Protein AF-A0A957Q056-F1 (afdb_monomer_lite)

Structure (mmCIF, N/CA/C/O backbone):
data_AF-A0A957Q056-F1
#
_entry.id   AF-A0A957Q056-F1
#
loop_
_atom_site.group_PDB
_atom_site.id
_atom_site.type_symbol
_atom_site.label_atom_id
_atom_site.label_alt_id
_atom_site.label_comp_id
_atom_site.label_asym_id
_atom_site.label_entity_id
_atom_site.label_seq_id
_atom_site.pdbx_PDB_ins_code
_atom_site.Cartn_x
_atom_site.Cartn_y
_atom_site.Cartn_z
_atom_site.occupancy
_atom_site.B_iso_or_equiv
_atom_site.auth_seq_id
_atom_site.auth_comp_id
_atom_site.auth_asym_id
_atom_site.auth_atom_id
_atom_site.pdbx_PDB_model_num
ATOM 1 N N . MET A 1 1 ? -1.728 -17.391 1.869 1.00 83.19 1 MET A N 1
ATOM 2 C CA . MET A 1 1 ? -0.653 -16.439 1.505 1.00 83.19 1 MET A CA 1
ATOM 3 C C . MET A 1 1 ? 0.131 -16.994 0.325 1.00 83.19 1 MET A C 1
ATOM 5 O O . MET A 1 1 ? 0.483 -18.166 0.344 1.00 83.19 1 MET A O 1
ATOM 9 N N . THR A 1 2 ? 0.376 -16.177 -0.697 1.00 84.06 2 THR A N 1
ATOM 10 C CA . THR A 1 2 ? 1.249 -16.474 -1.838 1.00 84.06 2 THR A CA 1
ATOM 11 C C . THR A 1 2 ? 2.697 -16.187 -1.467 1.00 84.06 2 THR A C 1
ATOM 13 O O . THR A 1 2 ? 3.028 -15.069 -1.071 1.00 84.06 2 THR A O 1
ATOM 16 N N . THR A 1 3 ? 3.569 -17.179 -1.626 1.00 87.06 3 THR A N 1
ATOM 17 C CA . THR A 1 3 ? 5.015 -17.011 -1.442 1.00 87.06 3 THR A CA 1
ATOM 18 C C . THR A 1 3 ? 5.654 -16.572 -2.754 1.00 87.06 3 THR A C 1
ATOM 20 O O . THR A 1 3 ? 5.493 -17.233 -3.777 1.00 87.06 3 THR A O 1
ATOM 23 N N . VAL A 1 4 ? 6.403 -15.473 -2.722 1.00 83.19 4 VAL A N 1
ATOM 24 C CA . VAL A 1 4 ? 7.176 -14.956 -3.856 1.00 83.19 4 VAL A CA 1
ATOM 25 C C . VAL A 1 4 ? 8.659 -15.109 -3.547 1.00 83.19 4 VAL A C 1
ATOM 27 O O . VAL A 1 4 ? 9.149 -14.543 -2.567 1.00 83.19 4 VAL A O 1
ATOM 30 N N . GLN A 1 5 ? 9.372 -15.861 -4.388 1.00 85.56 5 GLN A N 1
ATOM 31 C CA . GLN A 1 5 ? 10.827 -15.979 -4.334 1.00 85.56 5 GLN A CA 1
ATOM 32 C C . GLN A 1 5 ? 11.464 -14.926 -5.246 1.00 85.56 5 GLN A C 1
ATOM 34 O O . GLN A 1 5 ? 11.206 -14.870 -6.448 1.00 85.56 5 GLN A O 1
ATOM 39 N N . HIS A 1 6 ? 12.290 -14.067 -4.662 1.00 82.88 6 HIS A N 1
ATOM 40 C CA . HIS A 1 6 ? 13.004 -13.013 -5.371 1.00 82.88 6 HIS A CA 1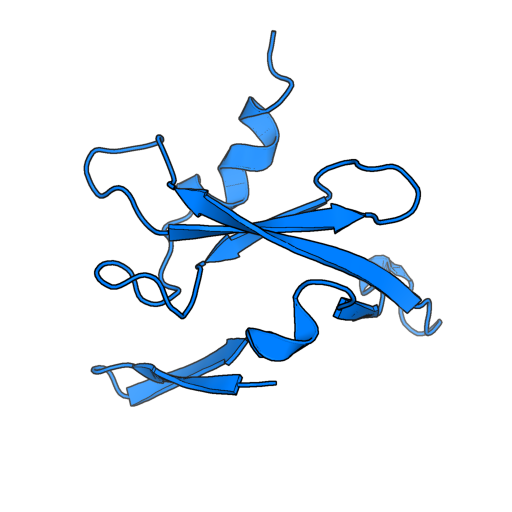
ATOM 41 C C . HIS A 1 6 ? 14.274 -13.561 -6.045 1.00 82.88 6 HIS A C 1
ATOM 43 O O . HIS A 1 6 ? 14.850 -14.532 -5.553 1.00 82.88 6 HIS A O 1
ATOM 49 N N . PRO A 1 7 ? 14.789 -12.907 -7.108 1.00 83.50 7 PRO A N 1
ATOM 50 C CA . PRO A 1 7 ? 16.038 -13.317 -7.765 1.00 83.50 7 PRO A CA 1
ATOM 51 C C . PRO A 1 7 ? 17.271 -13.327 -6.849 1.00 83.50 7 PRO A C 1
ATOM 53 O O . PRO A 1 7 ? 18.245 -14.007 -7.136 1.00 83.50 7 PRO A O 1
ATOM 56 N N . ASP A 1 8 ? 17.229 -12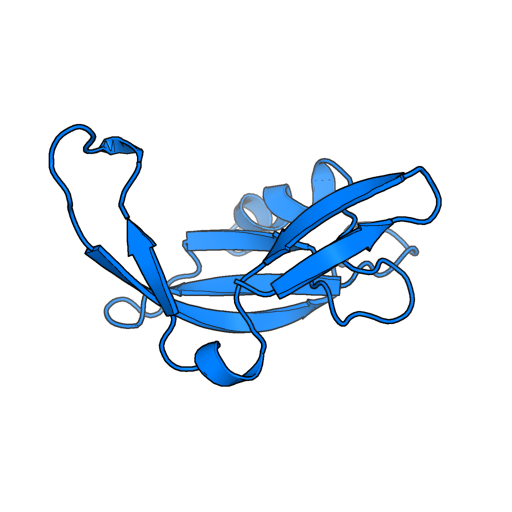.571 -5.749 1.00 86.06 8 ASP A N 1
ATOM 57 C CA . ASP A 1 8 ? 18.285 -12.510 -4.730 1.00 86.06 8 ASP A CA 1
ATOM 58 C C . ASP A 1 8 ? 18.111 -13.556 -3.609 1.00 86.06 8 ASP A C 1
ATOM 60 O O . ASP A 1 8 ? 18.790 -13.488 -2.589 1.00 86.06 8 ASP A O 1
ATOM 64 N N . GLY A 1 9 ? 17.189 -14.511 -3.774 1.00 85.12 9 GLY A N 1
ATOM 65 C CA . GLY A 1 9 ? 16.944 -15.605 -2.832 1.00 85.12 9 GLY A CA 1
ATOM 66 C C . GLY A 1 9 ? 16.003 -15.266 -1.673 1.00 85.12 9 GLY A C 1
ATOM 67 O O . GLY A 1 9 ? 15.618 -16.167 -0.928 1.00 85.12 9 GLY A O 1
ATOM 68 N N . ARG A 1 10 ? 15.580 -14.004 -1.512 1.00 85.44 10 ARG A N 1
ATOM 69 C CA . ARG A 1 10 ? 14.609 -13.635 -0.468 1.00 85.44 10 ARG A CA 1
ATOM 70 C C . ARG A 1 10 ? 13.228 -14.216 -0.760 1.00 85.44 10 ARG A C 1
ATOM 72 O O . ARG A 1 10 ? 12.825 -14.327 -1.915 1.00 85.44 10 ARG A O 1
ATOM 79 N N . MET A 1 11 ? 12.471 -14.505 0.295 1.00 83.31 11 MET A N 1
ATOM 80 C CA . MET A 1 11 ? 11.065 -14.900 0.206 1.00 83.31 11 MET A CA 1
ATOM 81 C C . MET A 1 11 ? 10.177 -13.838 0.848 1.00 83.31 11 MET A C 1
ATOM 83 O O . MET A 1 11 ? 10.470 -13.346 1.937 1.00 83.31 11 MET A O 1
ATOM 87 N N . SER A 1 12 ? 9.082 -13.500 0.180 1.00 86.00 12 SER A N 1
ATOM 88 C CA . SER A 1 12 ? 8.045 -12.611 0.704 1.00 86.00 12 SER A CA 1
ATOM 89 C C . SER A 1 12 ? 6.702 -13.324 0.665 1.00 86.00 12 SER A C 1
ATOM 91 O O . SER A 1 12 ? 6.444 -14.099 -0.255 1.00 86.00 12 SER A O 1
ATOM 93 N N . GLN A 1 13 ? 5.855 -13.075 1.659 1.00 90.38 13 GLN A N 1
ATOM 94 C CA . GLN A 1 13 ? 4.491 -13.591 1.683 1.00 90.38 13 GLN A CA 1
ATOM 95 C C . GLN A 1 13 ? 3.517 -12.455 1.419 1.00 90.38 13 GLN A C 1
ATOM 97 O O . GLN A 1 13 ? 3.612 -11.401 2.042 1.00 90.38 13 GLN A O 1
ATOM 102 N N . TYR A 1 14 ? 2.589 -12.693 0.502 1.00 91.25 14 TYR A N 1
ATOM 103 C CA . TYR A 1 14 ? 1.553 -11.740 0.134 1.00 91.25 14 TYR A CA 1
ATOM 104 C C . TYR A 1 14 ? 0.167 -12.385 0.220 1.00 91.25 14 TYR A C 1
ATOM 106 O O . TYR A 1 14 ? 0.041 -13.612 0.129 1.00 91.25 14 TYR A O 1
ATOM 114 N N . PRO A 1 15 ? -0.899 -11.590 0.354 1.00 93.25 15 PRO A N 1
ATOM 115 C CA . PRO A 1 15 ? -2.260 -12.062 0.134 1.00 93.25 15 PRO A CA 1
ATOM 116 C C . PRO A 1 15 ? -2.411 -12.597 -1.301 1.00 93.25 15 PRO A C 1
ATOM 118 O O . PRO A 1 15 ? -1.972 -11.920 -2.240 1.00 93.25 15 PRO A O 1
ATOM 121 N N . PRO A 1 16 ? -2.992 -13.793 -1.508 1.00 93.44 16 PRO A N 1
ATOM 122 C CA . PRO A 1 16 ? -3.230 -14.306 -2.851 1.00 93.44 16 PRO A CA 1
ATOM 123 C C . PRO A 1 16 ? -4.247 -13.427 -3.582 1.00 93.44 16 PRO A C 1
ATOM 125 O O . PRO A 1 16 ? -5.231 -12.992 -2.990 1.00 93.44 16 PRO A O 1
ATOM 128 N N . ALA A 1 17 ? -4.024 -13.190 -4.878 1.00 93.88 17 ALA A N 1
ATOM 129 C CA . ALA A 1 17 ? -4.861 -12.284 -5.670 1.00 93.88 17 ALA A CA 1
ATOM 130 C C . ALA A 1 17 ? -6.345 -12.684 -5.697 1.00 93.88 17 ALA A C 1
ATOM 132 O O . ALA A 1 17 ? -7.214 -11.822 -5.739 1.00 93.88 17 ALA A O 1
ATOM 133 N N . SER A 1 18 ? -6.639 -13.983 -5.598 1.00 94.69 18 SER A N 1
ATOM 134 C CA . SER A 1 18 ? -8.003 -14.516 -5.509 1.00 94.69 18 SER A CA 1
ATOM 135 C C . SER A 1 18 ? -8.751 -14.140 -4.225 1.00 94.69 18 SER A C 1
ATOM 137 O O . SER A 1 18 ? -9.960 -14.316 -4.167 1.00 94.69 18 SER A O 1
ATOM 139 N N . GLU A 1 19 ? -8.055 -13.667 -3.188 1.00 95.62 19 GLU A N 1
ATOM 140 C CA . GLU A 1 19 ? -8.645 -13.279 -1.897 1.00 95.62 19 GLU A CA 1
ATOM 141 C C . GLU A 1 19 ? -8.665 -11.756 -1.693 1.00 95.62 19 GLU A C 1
ATOM 143 O O . GLU A 1 19 ? -9.075 -11.281 -0.637 1.00 95.62 19 GLU A O 1
ATOM 148 N N . TRP A 1 20 ? -8.226 -10.965 -2.678 1.00 96.75 20 TRP A N 1
ATOM 149 C CA . TRP A 1 20 ? -8.100 -9.513 -2.523 1.00 96.75 20 TRP A CA 1
ATOM 150 C C . TRP A 1 20 ? -9.431 -8.795 -2.285 1.00 96.75 20 TRP A C 1
ATOM 152 O O . TRP A 1 20 ? -9.443 -7.770 -1.609 1.00 96.75 20 TRP A O 1
ATOM 162 N N . ASP A 1 21 ? -10.553 -9.341 -2.750 1.00 97.12 21 ASP A N 1
ATOM 163 C CA . ASP A 1 21 ? -11.874 -8.744 -2.523 1.00 97.12 21 ASP A CA 1
ATOM 164 C C . ASP A 1 21 ? -12.350 -8.841 -1.058 1.00 97.12 21 ASP A C 1
ATOM 166 O O . ASP A 1 21 ? -13.189 -8.044 -0.621 1.00 97.12 21 ASP A O 1
ATOM 170 N N . ASP A 1 22 ? -11.852 -9.809 -0.277 1.00 97.00 22 ASP A N 1
ATOM 171 C CA . ASP A 1 22 ? -12.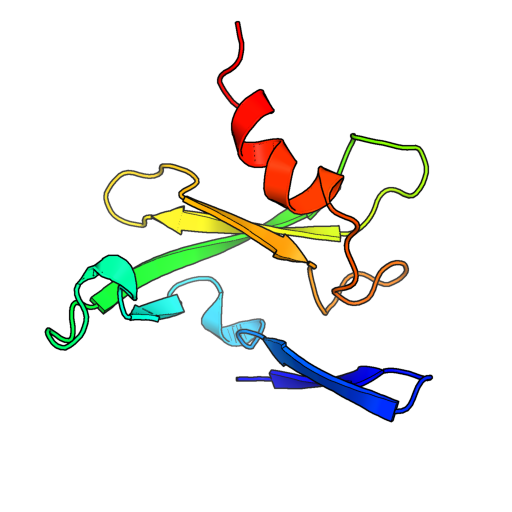214 -10.016 1.135 1.00 97.00 22 ASP A CA 1
ATOM 172 C C . ASP A 1 22 ? -11.046 -10.596 1.950 1.00 97.00 22 ASP A C 1
ATOM 174 O O . ASP A 1 22 ? -11.092 -11.722 2.446 1.00 97.00 22 ASP A O 1
ATOM 178 N N . TRP A 1 23 ? -9.983 -9.808 2.101 1.00 96.69 23 TRP A N 1
ATOM 179 C CA . TRP A 1 23 ? -8.801 -10.198 2.863 1.00 96.69 23 TRP A CA 1
ATOM 180 C C . TRP A 1 23 ? -8.993 -9.964 4.363 1.00 96.69 23 TRP A C 1
ATOM 182 O O . TRP A 1 23 ? -9.479 -8.913 4.786 1.00 96.69 23 TRP A O 1
ATOM 192 N N . VAL A 1 24 ? -8.553 -10.916 5.188 1.00 96.00 24 VAL A N 1
ATOM 193 C CA . VAL A 1 24 ? -8.589 -10.798 6.651 1.00 96.00 24 VAL A CA 1
ATOM 194 C C . VAL A 1 24 ? -7.172 -10.719 7.203 1.00 96.00 24 VAL A C 1
ATOM 196 O O . VAL A 1 24 ? -6.360 -11.613 6.978 1.00 96.00 24 VAL A O 1
ATOM 199 N N . GLU A 1 25 ? -6.892 -9.685 7.994 1.00 93.44 25 GLU A N 1
ATOM 200 C CA . GLU A 1 25 ? -5.620 -9.522 8.705 1.00 93.44 25 GLU A CA 1
ATOM 201 C C . GLU A 1 25 ? -5.865 -9.242 10.192 1.00 93.44 25 GLU A C 1
ATOM 203 O O . GLU A 1 25 ? -6.886 -8.668 10.577 1.00 93.44 25 GLU A O 1
ATOM 208 N N . TRP A 1 26 ? -4.938 -9.661 11.053 1.00 94.00 26 TRP A N 1
ATOM 209 C CA . TRP A 1 26 ? -5.030 -9.427 12.494 1.00 94.00 26 TRP A CA 1
ATOM 210 C C . TRP A 1 26 ? -4.423 -8.075 12.865 1.00 94.00 26 TRP A C 1
ATOM 212 O O . TRP A 1 26 ? -3.325 -7.738 12.426 1.00 94.00 26 TRP A O 1
ATOM 222 N N . ASP A 1 27 ? -5.111 -7.318 13.717 1.00 92.88 27 ASP A N 1
ATOM 223 C CA . ASP A 1 27 ? -4.625 -6.028 14.202 1.00 92.88 27 ASP A CA 1
ATOM 224 C C . ASP A 1 27 ? -3.423 -6.210 15.144 1.00 92.88 27 ASP A C 1
ATOM 226 O O . ASP A 1 27 ? -3.567 -6.504 16.334 1.00 92.88 27 ASP A O 1
ATOM 230 N N . GLY A 1 28 ? -2.218 -6.017 14.604 1.00 91.38 28 GLY A N 1
ATOM 231 C CA . GLY A 1 28 ? -0.971 -6.154 15.355 1.00 91.38 28 GLY A CA 1
ATOM 232 C C . GLY A 1 28 ? -0.829 -5.167 16.519 1.00 91.38 28 GLY A C 1
ATOM 233 O O . GLY A 1 28 ? -0.119 -5.469 17.476 1.00 91.38 28 GLY A O 1
ATOM 234 N N . ARG A 1 29 ? -1.530 -4.020 16.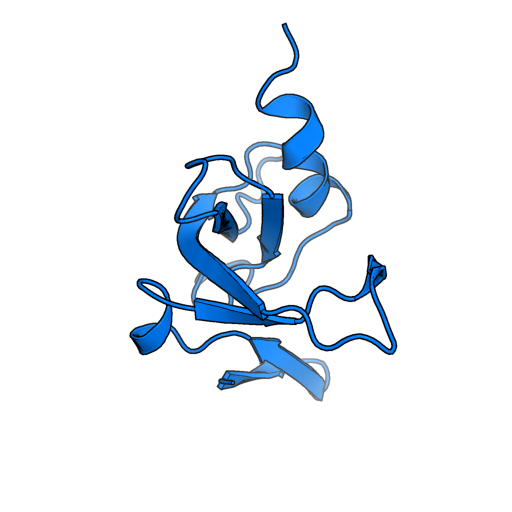499 1.00 92.50 29 ARG A N 1
ATOM 235 C CA . ARG A 1 29 ? -1.478 -3.029 17.594 1.00 92.50 29 ARG A CA 1
ATOM 236 C C . ARG A 1 29 ? -2.221 -3.499 18.840 1.00 92.50 29 ARG A C 1
ATOM 238 O O . ARG A 1 29 ? -1.980 -2.975 19.923 1.00 92.50 29 ARG A O 1
ATOM 245 N N . LEU A 1 30 ? -3.134 -4.457 18.687 1.00 95.19 30 LEU A N 1
ATOM 246 C CA . LEU A 1 30 ? -3.982 -4.959 19.765 1.00 95.19 30 LEU A CA 1
ATOM 247 C C . LEU A 1 30 ? -3.496 -6.299 20.331 1.00 95.19 30 LEU A C 1
ATOM 249 O O . LEU A 1 30 ? -4.170 -6.875 21.185 1.00 95.19 30 LEU A O 1
ATOM 253 N N . TRP A 1 31 ? -2.323 -6.782 19.908 1.00 91.38 31 TRP A N 1
ATOM 254 C CA . TRP A 1 31 ? -1.718 -8.002 20.441 1.00 91.38 31 TRP A CA 1
ATOM 255 C C . TRP A 1 31 ? -1.609 -7.953 21.982 1.00 91.38 31 TRP A C 1
ATOM 257 O O . TRP A 1 31 ? -1.179 -6.936 22.526 1.00 91.38 31 TRP A O 1
ATOM 267 N N . PRO A 1 32 ? -1.989 -9.023 22.717 1.00 95.38 32 PRO A N 1
ATOM 268 C CA . PRO A 1 32 ? -2.344 -10.370 22.251 1.00 95.38 32 PRO A CA 1
ATOM 269 C C . PRO A 1 32 ? -3.817 -10.584 21.871 1.00 95.38 32 PRO A C 1
ATOM 271 O O . PRO A 1 32 ? -4.207 -11.704 21.534 1.00 95.38 32 PRO A O 1
ATOM 274 N N . LYS A 1 33 ? -4.661 -9.546 21.911 1.00 96.31 33 LYS A N 1
ATOM 275 C CA . LYS A 1 33 ? -6.063 -9.669 21.497 1.00 96.31 33 LYS A CA 1
ATOM 276 C C . LYS A 1 33 ? -6.126 -9.862 19.982 1.00 96.31 33 LYS A C 1
ATOM 278 O O . LYS A 1 33 ? -5.695 -9.010 19.211 1.00 96.31 33 LYS A O 1
ATOM 283 N N . LYS A 1 34 ? -6.700 -10.986 19.549 1.00 94.06 34 LYS A N 1
ATOM 284 C CA . LYS A 1 34 ? -6.896 -11.305 18.129 1.00 94.06 34 LYS A CA 1
ATOM 285 C C . LYS A 1 34 ? -8.110 -10.556 17.581 1.00 94.06 34 LYS A C 1
ATOM 287 O O . LYS A 1 34 ? -9.219 -11.080 17.584 1.00 94.06 34 LYS A O 1
ATOM 292 N N . VAL A 1 35 ? -7.897 -9.323 17.134 1.00 95.56 35 VAL A N 1
ATOM 293 C CA . VAL A 1 35 ? -8.937 -8.505 16.495 1.00 95.56 35 VAL A CA 1
ATOM 294 C C . VAL A 1 35 ? -8.782 -8.601 14.980 1.00 95.56 35 VAL A C 1
ATOM 296 O O . VAL A 1 35 ? -7.759 -8.185 14.440 1.00 95.56 35 VAL A O 1
ATOM 299 N N . ALA A 1 36 ? -9.772 -9.183 14.302 1.00 95.38 36 ALA A N 1
ATOM 300 C CA . ALA A 1 36 ? -9.782 -9.297 12.844 1.00 95.38 36 ALA A CA 1
ATOM 301 C C . ALA A 1 36 ? -10.126 -7.953 12.192 1.00 95.38 36 ALA A C 1
ATOM 303 O O . ALA A 1 36 ? -11.060 -7.269 12.614 1.00 95.38 36 ALA A O 1
ATOM 304 N N . ARG A 1 37 ? -9.413 -7.610 11.122 1.00 95.56 37 ARG A N 1
ATOM 305 C CA . ARG A 1 37 ? -9.728 -6.513 10.205 1.00 95.56 37 ARG A CA 1
ATOM 306 C C . ARG A 1 37 ? -9.996 -7.090 8.822 1.00 95.56 37 ARG A C 1
ATOM 308 O O . ARG A 1 37 ? -9.309 -8.020 8.404 1.00 95.56 37 ARG A O 1
ATOM 315 N N . ARG A 1 38 ? -11.008 -6.555 8.138 1.00 97.38 38 ARG A N 1
ATOM 316 C CA . ARG A 1 38 ? -11.411 -6.972 6.790 1.00 97.38 38 ARG A CA 1
ATOM 317 C C . ARG A 1 38 ? -11.086 -5.882 5.784 1.00 97.38 38 ARG A C 1
ATOM 319 O O . ARG A 1 38 ? -11.541 -4.748 5.938 1.00 97.38 38 ARG A O 1
ATOM 326 N N . TYR A 1 39 ? -10.343 -6.252 4.753 1.00 98.25 39 TYR A N 1
ATOM 327 C CA . TYR A 1 39 ? -9.831 -5.346 3.743 1.00 98.25 39 TYR A CA 1
ATOM 328 C C . TYR A 1 39 ? -10.235 -5.781 2.336 1.00 98.25 39 TYR A C 1
ATOM 330 O O . TYR A 1 39 ? -10.322 -6.969 2.039 1.00 98.25 39 TYR A O 1
ATOM 338 N N . MET A 1 40 ? -10.444 -4.796 1.470 1.00 98.12 40 MET A N 1
ATOM 339 C CA . MET A 1 40 ? -10.369 -4.953 0.023 1.00 98.12 40 MET A CA 1
ATOM 340 C C . MET A 1 40 ? -8.988 -4.467 -0.426 1.00 98.12 40 MET A C 1
ATOM 342 O O . MET A 1 40 ? -8.556 -3.380 -0.040 1.00 98.12 40 MET A O 1
ATOM 346 N N . LEU A 1 41 ? -8.278 -5.279 -1.202 1.00 97.88 41 LEU A N 1
ATOM 347 C CA . LEU A 1 41 ? -6.907 -5.033 -1.640 1.00 97.88 41 LEU A CA 1
ATOM 348 C C . LEU A 1 41 ? -6.930 -4.595 -3.100 1.00 97.88 41 LEU A C 1
ATOM 350 O O . LEU A 1 41 ? -7.116 -5.409 -4.000 1.00 97.88 41 LEU A O 1
ATOM 354 N N . VAL A 1 42 ? -6.737 -3.301 -3.339 1.00 97.94 42 VAL A N 1
ATOM 355 C CA . VAL A 1 42 ? -6.872 -2.716 -4.679 1.00 97.94 42 VAL A CA 1
ATOM 356 C C . VAL A 1 42 ? -5.493 -2.384 -5.256 1.00 97.94 42 VAL A C 1
ATOM 358 O O . VAL A 1 42 ? -4.747 -1.607 -4.651 1.00 97.94 42 VAL A O 1
ATOM 361 N N . PRO A 1 43 ? -5.112 -2.955 -6.414 1.00 97.50 43 PRO A N 1
ATOM 362 C CA . PRO A 1 43 ? -3.868 -2.609 -7.092 1.00 97.50 43 PRO A CA 1
ATOM 363 C C . PRO A 1 43 ? -3.838 -1.147 -7.537 1.00 97.50 43 PRO A C 1
ATOM 365 O O . PRO A 1 43 ? -4.805 -0.633 -8.092 1.00 97.50 43 PRO A O 1
ATOM 368 N N . THR A 1 44 ? -2.697 -0.493 -7.352 1.00 96.69 44 THR A N 1
ATOM 369 C CA . THR A 1 44 ? -2.434 0.863 -7.843 1.00 96.69 44 THR A CA 1
ATOM 370 C C . THR A 1 44 ? -0.951 1.035 -8.190 1.00 96.69 44 THR A C 1
ATOM 372 O O . THR A 1 44 ? -0.158 0.094 -8.082 1.00 96.69 44 THR A O 1
ATOM 375 N N . ILE A 1 45 ? -0.559 2.224 -8.639 1.00 96.44 45 ILE A N 1
ATOM 376 C CA . ILE A 1 45 ? 0.805 2.562 -9.052 1.00 96.44 45 ILE A CA 1
ATOM 377 C C . ILE A 1 45 ? 1.333 3.693 -8.168 1.00 96.44 45 ILE A C 1
ATOM 379 O O . ILE A 1 45 ? 0.656 4.688 -7.928 1.00 96.44 45 ILE A O 1
ATOM 383 N N . CYS A 1 46 ? 2.564 3.541 -7.685 1.00 96.31 46 CYS A N 1
ATOM 384 C CA . CYS A 1 46 ? 3.278 4.585 -6.961 1.00 96.31 46 CYS A CA 1
ATOM 385 C C . CYS A 1 46 ? 3.665 5.730 -7.907 1.00 96.31 46 CYS A C 1
ATOM 387 O O . CYS A 1 46 ? 4.348 5.493 -8.902 1.00 96.31 46 CYS A O 1
ATOM 389 N N . PHE A 1 47 ? 3.312 6.966 -7.545 1.00 92.81 47 PHE A N 1
ATOM 390 C CA . PHE A 1 47 ? 3.635 8.173 -8.317 1.00 92.81 47 PHE A CA 1
ATOM 391 C C . PHE A 1 47 ? 4.763 9.025 -7.695 1.00 92.81 47 PHE A C 1
ATOM 393 O O . PHE A 1 47 ? 4.971 10.176 -8.057 1.00 92.81 47 PHE A O 1
ATOM 400 N N . ASN A 1 48 ? 5.538 8.464 -6.760 1.00 94.69 48 ASN A N 1
ATOM 401 C CA . ASN A 1 48 ? 6.603 9.201 -6.060 1.00 94.69 48 ASN A CA 1
ATOM 402 C C . ASN A 1 48 ? 7.961 9.227 -6.794 1.00 94.69 48 ASN A C 1
ATOM 404 O O . ASN A 1 48 ? 8.914 9.846 -6.308 1.00 94.69 48 ASN A O 1
ATOM 408 N N . CYS A 1 49 ? 8.096 8.503 -7.906 1.00 96.06 49 CYS A N 1
ATOM 409 C CA . CYS A 1 49 ? 9.197 8.598 -8.869 1.00 96.06 49 CYS A CA 1
ATOM 410 C C . CYS A 1 49 ? 8.805 7.919 -10.189 1.00 96.06 49 CYS A C 1
ATOM 412 O O . CYS A 1 49 ? 7.800 7.216 -10.276 1.00 96.06 49 CYS A O 1
ATOM 414 N N . GLU A 1 50 ? 9.655 8.065 -11.193 1.00 96.12 50 GLU A N 1
ATOM 415 C CA . GLU A 1 50 ? 9.550 7.500 -12.537 1.00 96.12 50 GLU A CA 1
ATOM 416 C C . GLU A 1 50 ? 9.585 5.962 -12.592 1.00 96.12 50 GLU A C 1
ATOM 418 O O . GLU A 1 50 ? 9.291 5.371 -13.626 1.00 96.12 50 GLU A O 1
ATOM 423 N N . SER A 1 51 ? 9.922 5.289 -11.487 1.00 95.19 51 SER A N 1
ATOM 424 C CA . SER A 1 51 ? 9.974 3.821 -11.439 1.00 95.19 51 SER A CA 1
ATOM 425 C C . SER A 1 51 ? 8.594 3.159 -11.472 1.00 95.19 51 SER A C 1
ATOM 427 O O . SER A 1 51 ? 8.524 1.954 -11.705 1.00 95.19 51 SER A O 1
ATOM 429 N N . ALA A 1 52 ? 7.523 3.917 -11.195 1.00 95.81 52 ALA A N 1
ATOM 430 C CA . ALA A 1 52 ? 6.132 3.463 -11.272 1.00 95.81 52 ALA A CA 1
ATOM 431 C C . ALA A 1 52 ? 5.886 2.095 -10.598 1.00 95.81 52 ALA A C 1
ATOM 433 O O . ALA A 1 52 ? 5.243 1.205 -11.154 1.00 95.81 52 ALA A O 1
ATOM 434 N N . CYS A 1 53 ? 6.442 1.883 -9.399 1.00 97.44 53 CYS A N 1
ATOM 435 C CA . CYS A 1 53 ? 6.306 0.606 -8.699 1.00 97.44 53 CYS A CA 1
ATOM 436 C C . CYS A 1 53 ? 4.835 0.308 -8.377 1.00 97.44 53 CYS A C 1
ATOM 438 O O . CYS A 1 53 ? 4.132 1.166 -7.847 1.00 97.44 53 CYS A O 1
ATOM 440 N N . GLY A 1 54 ? 4.392 -0.930 -8.603 1.00 97.44 54 GLY A N 1
ATOM 441 C CA . GLY A 1 54 ? 3.056 -1.357 -8.198 1.00 97.44 54 GLY A CA 1
ATOM 442 C C . GLY A 1 54 ? 2.886 -1.380 -6.681 1.00 97.44 54 GLY A C 1
ATOM 443 O O . GLY A 1 54 ? 3.728 -1.926 -5.960 1.00 97.44 54 GLY A O 1
ATOM 444 N N . LEU A 1 55 ? 1.765 -0.834 -6.220 1.00 97.56 55 LEU A N 1
ATOM 445 C CA . LEU A 1 55 ? 1.310 -0.844 -4.835 1.00 97.56 55 LEU A CA 1
ATOM 446 C C . LEU A 1 55 ? -0.014 -1.605 -4.715 1.00 97.56 55 LEU A C 1
ATOM 448 O O . LEU A 1 55 ? -0.761 -1.747 -5.681 1.00 97.56 55 LEU A O 1
ATOM 452 N N . LEU A 1 56 ? -0.296 -2.089 -3.514 1.00 97.19 56 LEU A N 1
ATOM 453 C CA . LEU A 1 56 ? -1.554 -2.701 -3.123 1.00 97.19 56 LEU A CA 1
ATOM 454 C C . LEU A 1 56 ? -2.138 -1.876 -1.976 1.00 97.19 56 LEU A C 1
ATOM 456 O O . LEU A 1 56 ? -1.529 -1.777 -0.908 1.00 97.19 56 LEU A O 1
ATOM 460 N N . ALA A 1 57 ? -3.278 -1.237 -2.225 1.00 97.56 57 ALA A N 1
ATOM 461 C CA . ALA A 1 57 ? -3.990 -0.429 -1.246 1.00 97.56 57 ALA A CA 1
ATOM 462 C C . ALA A 1 57 ? -4.863 -1.331 -0.372 1.00 97.56 57 ALA A C 1
ATOM 464 O O . ALA A 1 57 ? -5.726 -2.031 -0.893 1.00 97.56 57 ALA A O 1
ATOM 465 N N . TYR A 1 58 ? -4.662 -1.302 0.943 1.00 97.62 58 TYR A N 1
ATOM 466 C CA . TYR A 1 58 ? -5.520 -2.002 1.897 1.00 97.62 58 TYR A CA 1
ATOM 467 C C . TYR A 1 58 ? -6.645 -1.063 2.317 1.00 97.62 58 TYR A C 1
ATOM 469 O O . TYR A 1 58 ? -6.417 -0.134 3.094 1.00 97.62 58 TYR A O 1
ATOM 477 N N . ILE A 1 59 ? -7.845 -1.299 1.796 1.00 98.00 59 ILE A N 1
ATOM 478 C CA . ILE A 1 59 ? -9.033 -0.478 2.039 1.00 98.00 59 ILE A CA 1
ATOM 479 C C . ILE A 1 59 ? -9.911 -1.182 3.066 1.00 98.00 59 ILE A C 1
ATOM 481 O O . ILE A 1 59 ? -10.308 -2.325 2.851 1.00 98.00 59 ILE A O 1
ATOM 485 N N . ASP A 1 60 ? -10.211 -0.534 4.190 1.00 97.19 60 ASP A N 1
ATOM 486 C CA . ASP A 1 60 ? -11.120 -1.101 5.191 1.00 97.19 60 ASP A CA 1
ATOM 487 C C . ASP A 1 60 ? -12.526 -1.252 4.595 1.00 97.19 60 ASP A C 1
ATOM 489 O O . ASP A 1 60 ? -13.100 -0.283 4.104 1.00 97.19 60 ASP A O 1
ATOM 493 N N . LYS A 1 61 ? -13.103 -2.459 4.632 1.00 96.25 61 LYS A N 1
ATOM 494 C CA . LYS A 1 61 ? -14.414 -2.710 4.000 1.00 96.25 61 LYS A CA 1
ATOM 495 C C . LYS A 1 61 ? -15.584 -2.030 4.712 1.00 96.25 61 LYS A C 1
ATOM 497 O O . LYS A 1 61 ? -16.670 -1.970 4.145 1.00 96.25 61 LYS A O 1
ATOM 502 N N . THR A 1 62 ? -15.385 -1.551 5.938 1.00 95.50 62 THR A N 1
ATOM 503 C CA . THR A 1 62 ? -16.418 -0.864 6.721 1.00 95.50 62 THR A CA 1
ATOM 504 C C . THR A 1 62 ? -16.323 0.643 6.532 1.00 95.50 62 THR A C 1
ATOM 506 O O . THR A 1 62 ? -17.322 1.277 6.210 1.00 95.50 62 THR A O 1
ATOM 509 N N . SER A 1 63 ? -15.136 1.226 6.730 1.00 96.12 63 SER A N 1
ATOM 510 C CA . SER A 1 63 ? -14.954 2.683 6.650 1.00 96.12 63 SER A CA 1
ATOM 511 C C . SER A 1 63 ? -14.623 3.187 5.246 1.00 96.12 63 SER A C 1
ATOM 513 O O . SER A 1 63 ? -14.685 4.389 5.015 1.00 96.12 63 SER A O 1
ATOM 515 N N . LEU A 1 64 ? -14.244 2.294 4.326 1.00 95.62 64 LEU A N 1
ATOM 516 C CA . LEU A 1 64 ? -13.747 2.604 2.978 1.00 95.62 64 LEU A CA 1
ATOM 517 C C . LEU A 1 64 ? -12.489 3.485 2.957 1.00 95.62 64 LEU A C 1
ATOM 519 O O . LEU A 1 64 ? -12.132 4.061 1.932 1.00 95.62 64 LEU A O 1
ATOM 523 N N . GLU A 1 65 ? -11.778 3.558 4.080 1.00 96.25 65 GLU A N 1
ATOM 524 C CA . GLU A 1 65 ? -10.527 4.304 4.178 1.00 96.25 65 GLU A CA 1
ATOM 525 C C . GLU A 1 65 ? -9.341 3.418 3.809 1.00 96.25 65 GLU A C 1
ATOM 527 O O . GLU A 1 65 ? -9.271 2.245 4.196 1.00 96.25 65 GLU A O 1
ATOM 532 N N . ILE A 1 66 ? -8.355 4.010 3.138 1.00 97.06 66 ILE A N 1
ATOM 533 C CA . ILE A 1 66 ? -7.068 3.362 2.897 1.00 97.06 66 ILE A CA 1
ATOM 534 C C . ILE A 1 66 ? -6.306 3.317 4.226 1.00 97.06 66 ILE A C 1
ATOM 536 O O . ILE A 1 66 ? -6.037 4.350 4.835 1.00 97.06 66 ILE A O 1
ATOM 540 N N . LYS A 1 67 ? -5.952 2.118 4.696 1.00 95.56 67 LYS A N 1
ATOM 541 C CA . LYS A 1 67 ? -5.231 1.924 5.967 1.00 95.56 67 LYS A CA 1
ATOM 542 C C . LYS A 1 67 ? -3.724 1.769 5.797 1.00 95.56 67 LYS A C 1
ATOM 544 O O . LYS A 1 67 ? -2.981 2.128 6.707 1.00 95.56 67 LYS A O 1
ATOM 549 N N . LYS A 1 68 ? -3.272 1.213 4.671 1.00 95.44 68 LYS A N 1
ATOM 550 C CA . LYS A 1 68 ? -1.849 1.069 4.322 1.00 95.44 68 LYS A CA 1
ATOM 551 C C . LYS A 1 68 ? -1.664 0.797 2.829 1.00 95.44 68 LYS A C 1
ATOM 553 O O . LYS A 1 68 ? -2.588 0.340 2.156 1.00 95.44 68 LYS A O 1
ATOM 558 N N . PHE A 1 69 ? -0.439 1.015 2.355 1.00 97.19 69 PHE A N 1
ATOM 559 C CA . PHE A 1 69 ? 0.038 0.539 1.060 1.00 97.19 69 PHE A CA 1
ATOM 560 C C . PHE A 1 69 ? 1.173 -0.462 1.252 1.00 97.19 69 PHE A C 1
ATOM 562 O O . PHE A 1 69 ? 2.118 -0.207 2.000 1.00 97.19 69 PHE A O 1
ATOM 569 N N . GLU A 1 70 ? 1.119 -1.566 0.518 1.00 96.06 70 GLU A N 1
ATOM 570 C CA . GLU A 1 70 ? 2.229 -2.513 0.391 1.00 96.06 70 GLU A CA 1
ATOM 571 C C . GLU A 1 70 ? 2.625 -2.674 -1.078 1.00 96.06 70 GLU A C 1
ATOM 573 O O . GLU A 1 70 ? 1.976 -2.133 -1.967 1.00 96.06 70 GLU A O 1
ATOM 578 N N . GLY A 1 71 ? 3.725 -3.369 -1.362 1.00 95.50 71 GLY A N 1
ATOM 579 C CA . GLY A 1 71 ? 4.120 -3.637 -2.743 1.00 95.50 71 GLY A CA 1
ATOM 580 C C . GLY A 1 71 ? 3.194 -4.660 -3.398 1.00 95.50 71 GLY A C 1
ATOM 581 O O . GLY A 1 71 ? 2.912 -5.702 -2.814 1.00 95.50 71 GLY A O 1
A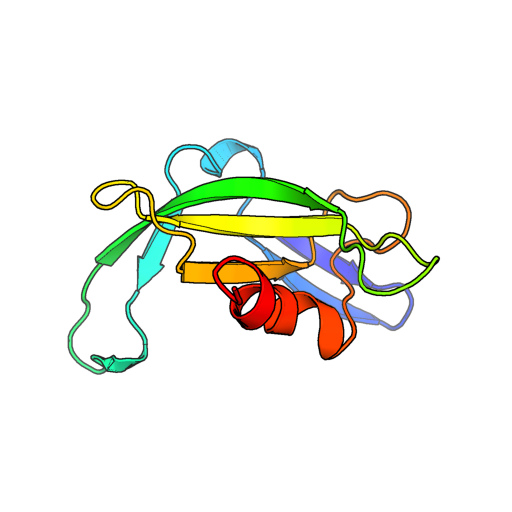TOM 582 N N . ASN A 1 72 ? 2.768 -4.401 -4.635 1.00 95.62 72 ASN A N 1
ATOM 583 C CA . ASN A 1 72 ? 1.950 -5.345 -5.391 1.00 95.62 72 ASN A CA 1
ATOM 584 C C . ASN A 1 72 ? 2.816 -6.500 -5.942 1.00 95.62 72 ASN A C 1
ATOM 586 O O . ASN A 1 72 ? 3.636 -6.248 -6.835 1.00 95.62 72 ASN A O 1
ATOM 590 N N . PRO A 1 73 ? 2.630 -7.755 -5.484 1.00 92.88 73 PRO A N 1
ATOM 591 C CA . PRO A 1 73 ? 3.445 -8.888 -5.920 1.00 92.88 73 PRO A CA 1
ATOM 592 C C . PRO A 1 73 ? 3.280 -9.234 -7.403 1.00 92.88 73 PRO A C 1
ATOM 594 O O . PRO A 1 73 ? 4.226 -9.742 -8.000 1.00 92.88 73 PRO A O 1
ATOM 597 N N . VAL A 1 74 ? 2.124 -8.942 -8.013 1.00 93.06 74 VAL A N 1
ATOM 598 C CA . VAL A 1 74 ? 1.855 -9.283 -9.423 1.00 93.06 74 VAL A CA 1
ATOM 599 C C . VAL A 1 74 ? 2.269 -8.180 -10.396 1.00 93.06 74 VAL A C 1
ATOM 601 O O . VAL A 1 74 ? 2.160 -8.351 -11.607 1.00 93.06 74 VAL A O 1
ATOM 604 N N . HIS A 1 75 ? 2.759 -7.041 -9.898 1.00 94.75 75 HIS A N 1
ATOM 605 C CA . HIS A 1 75 ? 3.213 -5.961 -10.764 1.00 94.75 75 HIS A CA 1
ATOM 606 C C . HIS A 1 75 ? 4.477 -6.379 -11.546 1.00 94.75 75 HIS A C 1
ATOM 608 O O . HIS A 1 75 ? 5.470 -6.764 -10.920 1.00 94.75 75 HIS A O 1
ATOM 614 N N . PRO A 1 76 ? 4.509 -6.252 -12.887 1.00 93.00 76 PRO A N 1
ATOM 615 C CA . PRO A 1 76 ? 5.553 -6.861 -13.722 1.00 93.00 76 PRO A CA 1
ATOM 616 C C . PRO A 1 76 ? 6.958 -6.296 -13.462 1.00 93.00 76 PRO A C 1
ATOM 618 O O . PRO A 1 76 ? 7.943 -7.039 -13.435 1.00 93.00 76 PRO A O 1
ATOM 621 N N . GLY A 1 77 ? 7.054 -4.983 -13.227 1.00 91.94 77 GLY A N 1
ATOM 622 C CA . GLY A 1 77 ? 8.322 -4.307 -12.947 1.00 91.94 77 GLY A CA 1
ATOM 623 C C . GLY A 1 77 ? 8.825 -4.585 -11.530 1.00 91.94 77 GLY A C 1
ATOM 624 O O . GLY A 1 77 ? 9.791 -5.317 -11.327 1.00 91.94 77 GLY A O 1
ATOM 625 N N . SER A 1 78 ? 8.154 -3.993 -10.540 1.00 93.62 78 SER A N 1
ATOM 626 C CA . SER A 1 78 ? 8.557 -4.056 -9.130 1.00 93.62 78 SER A CA 1
ATOM 627 C C . SER A 1 78 ? 8.361 -5.403 -8.420 1.00 93.62 78 SER A C 1
ATOM 629 O O . SER A 1 78 ? 9.106 -5.667 -7.477 1.00 93.62 78 SER A O 1
ATOM 631 N N . ARG A 1 79 ? 7.400 -6.251 -8.821 1.00 92.31 79 ARG A N 1
ATOM 632 C CA . ARG A 1 79 ? 7.128 -7.578 -8.219 1.00 92.31 79 ARG A CA 1
ATOM 633 C C . ARG A 1 79 ? 7.092 -7.556 -6.685 1.00 92.31 79 ARG A C 1
ATOM 635 O O . ARG A 1 79 ? 7.803 -8.295 -6.009 1.00 92.31 79 ARG A O 1
ATOM 642 N N . GLY A 1 80 ? 6.324 -6.623 -6.129 1.00 92.06 80 GLY A N 1
ATOM 643 C CA . GLY A 1 80 ? 6.157 -6.461 -4.684 1.00 92.06 80 GLY A CA 1
ATOM 644 C C . GLY A 1 80 ? 7.267 -5.680 -3.976 1.00 92.06 80 GLY A C 1
ATOM 645 O O . GLY A 1 80 ? 7.145 -5.417 -2.781 1.00 92.06 80 GLY A O 1
ATOM 646 N N . ARG A 1 81 ? 8.329 -5.266 -4.679 1.00 91.50 81 ARG A N 1
ATOM 647 C CA . ARG A 1 81 ? 9.376 -4.402 -4.118 1.00 91.50 81 ARG A CA 1
ATOM 648 C C . ARG A 1 81 ? 8.924 -2.946 -4.084 1.00 91.50 81 ARG A C 1
ATOM 650 O O . ARG A 1 81 ? 8.400 -2.414 -5.061 1.00 91.50 81 ARG A O 1
ATOM 657 N N . ASN A 1 82 ? 9.206 -2.275 -2.980 1.00 93.06 82 ASN A N 1
ATOM 658 C CA . ASN A 1 82 ? 8.975 -0.850 -2.806 1.00 93.06 82 ASN A CA 1
ATOM 659 C C . ASN A 1 82 ? 10.149 -0.210 -2.047 1.00 93.06 82 ASN A C 1
ATOM 661 O O . ASN A 1 82 ? 10.826 -0.856 -1.251 1.00 93.06 82 ASN A O 1
ATOM 665 N N . CYS A 1 83 ? 10.419 1.065 -2.329 1.00 95.69 83 CYS A N 1
ATOM 666 C CA . CYS A 1 83 ? 11.265 1.886 -1.464 1.00 95.69 83 CYS A CA 1
ATOM 667 C C . CYS A 1 83 ? 10.410 2.501 -0.345 1.00 95.69 83 CYS A C 1
ATOM 669 O O . CYS A 1 83 ? 9.181 2.398 -0.373 1.00 95.69 83 CYS A O 1
ATOM 671 N N . ALA A 1 84 ? 11.039 3.207 0.597 1.00 95.94 84 ALA A N 1
ATOM 672 C CA . ALA A 1 84 ? 10.341 3.861 1.708 1.00 95.94 84 ALA A CA 1
ATOM 673 C C . ALA A 1 84 ? 9.215 4.814 1.257 1.00 95.94 84 ALA A C 1
ATOM 675 O O . ALA A 1 84 ? 8.207 4.948 1.946 1.00 95.94 84 ALA A O 1
ATOM 676 N N . LYS A 1 85 ? 9.340 5.422 0.067 1.00 95.94 85 LYS A N 1
ATOM 677 C CA . LYS A 1 85 ? 8.324 6.332 -0.483 1.00 95.94 85 LYS A CA 1
ATOM 678 C C . LYS A 1 85 ? 7.016 5.638 -0.872 1.00 95.94 85 LYS A C 1
ATOM 680 O O . LYS A 1 85 ? 6.004 6.315 -0.949 1.00 95.94 85 LYS A O 1
ATOM 685 N N . GLY A 1 86 ? 7.030 4.331 -1.148 1.00 96.88 86 GLY A N 1
ATOM 686 C CA . GLY A 1 86 ? 5.835 3.596 -1.577 1.00 96.88 86 GLY A CA 1
ATOM 687 C C . GLY A 1 86 ? 4.782 3.497 -0.468 1.00 96.88 86 GLY A C 1
ATOM 688 O O . GLY A 1 86 ? 3.680 4.004 -0.637 1.00 96.88 86 GLY A O 1
ATOM 689 N N . PRO A 1 87 ? 5.108 2.911 0.699 1.00 96.12 87 PRO A N 1
ATOM 690 C CA . PRO A 1 87 ? 4.195 2.897 1.843 1.00 96.12 87 PRO A CA 1
ATOM 691 C C . PRO A 1 87 ? 3.831 4.303 2.340 1.00 96.12 87 PRO A C 1
ATOM 693 O O . PRO A 1 87 ? 2.701 4.538 2.764 1.00 96.12 87 PRO A O 1
ATOM 696 N N . ALA A 1 88 ? 4.774 5.250 2.248 1.00 95.88 88 ALA A N 1
ATOM 697 C CA . ALA A 1 88 ? 4.572 6.633 2.674 1.00 95.88 88 ALA A CA 1
ATOM 698 C C . ALA A 1 88 ? 3.569 7.416 1.809 1.00 95.88 88 ALA A C 1
ATOM 700 O O . ALA A 1 88 ? 3.129 8.480 2.238 1.00 95.88 88 ALA A O 1
ATOM 701 N N . THR A 1 89 ? 3.153 6.890 0.647 1.00 95.19 89 THR A N 1
ATOM 702 C CA . THR A 1 89 ? 2.083 7.486 -0.170 1.00 95.19 89 THR A CA 1
ATOM 703 C C . THR A 1 89 ? 0.797 7.701 0.627 1.00 95.19 89 THR A C 1
ATOM 705 O O . THR A 1 89 ? 0.066 8.638 0.333 1.00 95.19 89 THR A O 1
ATOM 708 N N . LEU A 1 90 ? 0.555 6.922 1.690 1.00 95.31 90 LEU A N 1
ATOM 709 C CA . LEU A 1 90 ? -0.585 7.123 2.591 1.00 95.31 90 LEU A CA 1
ATOM 710 C C . LEU A 1 90 ? -0.677 8.554 3.140 1.00 95.31 90 LEU A C 1
ATOM 712 O O . LEU A 1 90 ? -1.775 9.093 3.229 1.00 95.31 90 LEU A O 1
ATOM 716 N N . ASN A 1 91 ? 0.460 9.178 3.455 1.00 93.19 91 ASN A N 1
ATOM 717 C CA . ASN A 1 91 ? 0.493 10.532 4.007 1.00 93.19 91 ASN A CA 1
ATOM 718 C C . ASN A 1 91 ? 0.056 11.587 2.982 1.00 93.19 91 ASN A C 1
ATOM 720 O O . ASN A 1 91 ? -0.426 12.636 3.376 1.00 93.19 91 ASN A O 1
ATOM 724 N N . GLN A 1 92 ? 0.212 11.296 1.688 1.00 91.75 92 GLN A N 1
ATOM 725 C CA . GLN A 1 92 ? -0.095 12.215 0.591 1.00 91.75 92 GLN A CA 1
ATOM 726 C C . GLN A 1 92 ? -1.557 12.122 0.131 1.00 91.75 92 GLN A C 1
ATOM 728 O O . GLN A 1 92 ? -2.024 13.009 -0.567 1.00 91.75 92 GLN A O 1
ATOM 733 N N . VAL A 1 93 ? -2.287 11.051 0.482 1.00 91.81 93 VAL A N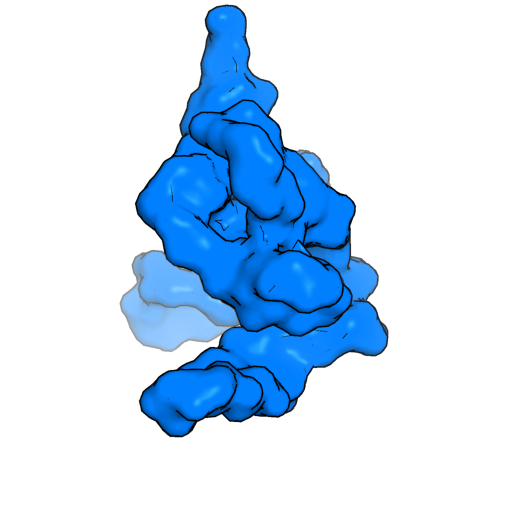 1
ATOM 734 C CA . VAL A 1 93 ? -3.660 10.807 -0.015 1.00 91.81 93 VAL A CA 1
ATOM 735 C C . VAL A 1 93 ? -4.630 11.918 0.394 1.00 91.81 93 VAL A C 1
ATOM 737 O O . VAL A 1 93 ? -5.544 12.243 -0.360 1.00 91.81 93 VAL A O 1
ATOM 740 N N . TYR A 1 94 ? -4.435 12.472 1.589 1.00 86.31 94 TYR A N 1
ATOM 741 C CA . TYR A 1 94 ? -5.303 13.488 2.185 1.00 86.31 94 TYR A CA 1
ATOM 742 C C . TYR A 1 94 ? -4.529 14.758 2.570 1.00 86.31 94 TYR A C 1
ATOM 744 O O . TYR A 1 94 ? -5.025 15.548 3.370 1.00 86.31 94 TYR A O 1
ATOM 752 N N . ASP A 1 95 ? -3.308 14.918 2.049 1.00 86.50 95 ASP A N 1
ATOM 753 C CA . ASP A 1 95 ? -2.526 16.147 2.219 1.00 86.50 95 ASP A CA 1
ATOM 754 C C . ASP A 1 95 ? -3.177 17.258 1.364 1.00 86.50 95 ASP A C 1
ATOM 756 O O . ASP A 1 95 ? -3.417 16.999 0.178 1.00 86.50 95 ASP A O 1
ATOM 760 N N . PRO A 1 96 ? -3.560 18.416 1.944 1.00 83.38 96 PRO A N 1
ATOM 761 C CA . PRO A 1 96 ? -4.264 19.490 1.235 1.00 83.38 96 PRO A CA 1
ATOM 762 C C . PRO A 1 96 ? -3.510 20.130 0.062 1.00 83.38 96 PRO A C 1
ATOM 764 O O . PRO A 1 96 ? -2.268 20.274 0.133 1.00 83.38 96 PRO A O 1
#

Foldseek 3Di:
DDWDQDPVRDIDDDDDPVCQQWDWDFDPVPPPDGDIFTWRWDWDFDPPDPQRFIWTFTAGPPPRDGPWIWGDLPDPRQNGDDDPSRRVCSVVPPDD

Secondary structure (DSSP, 8-state):
-EEEE-TTS-EEEE--GGGGGGEEEE-GGGTTS--EEEEEEEEEE--SSTT--EEEEEEETTT--EEEEEE-TT-TTTTT---TTTGGGGGGTT--

pLDDT: mean 93.56, std 4.23, range [82.88, 98.25]

Sequence (96 aa):
MTTVQHPDGRMSQYPPASEWDDWVEWDGRLWPKKVARRYMLVPTICFNCESACGLLAYIDKTSLEIKKFEGNPVHPGSRGRNCAKGPATLNQVYDP

Radius of gyration: 13.88 Å; chains: 1; bounding box: 35×36×36 Å